Protein AF-A0A8S3ZJZ6-F1 (afdb_monomer_lite)

Secondary structure (DSSP, 8-state):
--PPPPP-----------------HHHHHHHHHHHHHHHHT--HHHHHHHHHHHHHHHHHHHHHHHHHHHHHHHHHHHIIIIIHHHHHHHHHHHHHHHHHHHHHHHHHHHHHHHHHHHHHHHHHHHHHHHHHHHHHHHHHTT-SS-----------------PPPPP-GGGT-----TTSS--

Radius of gyration: 60.72 Å; chains: 1; bounding box: 103×113×162 Å

Foldseek 3Di:
DDDDDDDDDDDDDDDPPPPPPDQDPVRVVVVVVVVVVVVVPDPPVVVVVVVVVVVVVVVVVVVVVVVVVVVVVVVVCCCVVPVVVVVVVVVVVVVVVVVVVVLVVVLVVVQVVLVVVVVVVVVVVVVVVVVVVVVVVVVVVVPPDDDDDDDDDDPDPPPDDDDGDHDDPCVRDDPPPPPPPPD

pLDDT: mean 77.82, std 20.24, range [35.88, 98.62]

Sequence (183 aa):
MADPMPVRAESSFSSLSEDVEMKSNEEVATEMAVGFSKFLNLNVAKEELKFNDSVEMMLTKLDEFFSLVDMIRSDTTLCLSTTLPDIQAKCAEMEIIFEKIDKLEEFVDVVKECVAATEEKVAKAESDLGTVGGLVKKLTSFVSKKKSPIQSGSRGKKNEFIPPKIFSTEEFFDHADPEQLVA

Organism: NCBI:txid100452

InterPro domains:
  IPR024857 Cappuccino [PTHR16230] (23-177)

Structure (mmCIF, N/CA/C/O backbone):
data_AF-A0A8S3ZJZ6-F1
#
_entry.id   AF-A0A8S3ZJZ6-F1
#
loop_
_atom_site.group_PDB
_atom_site.id
_atom_site.type_symbol
_atom_site.label_atom_id
_atom_site.label_alt_id
_atom_site.label_comp_id
_atom_site.label_asym_id
_atom_site.label_entity_id
_atom_site.label_seq_id
_atom_site.pdbx_PDB_ins_code
_atom_site.Cartn_x
_atom_site.Cartn_y
_atom_site.Cartn_z
_atom_site.occupancy
_atom_site.B_iso_or_equiv
_atom_site.auth_seq_id
_atom_site.auth_comp_id
_atom_site.auth_asym_id
_atom_site.auth_atom_id
_atom_site.pdbx_PDB_model_num
ATOM 1 N N . MET A 1 1 ? 46.469 93.876 -79.743 1.00 49.19 1 MET A N 1
ATOM 2 C CA . MET A 1 1 ? 47.353 93.644 -78.586 1.00 49.19 1 MET A CA 1
ATOM 3 C C . MET A 1 1 ? 46.447 93.168 -77.465 1.00 49.19 1 MET A C 1
ATOM 5 O O . MET A 1 1 ? 45.663 93.967 -76.975 1.00 49.19 1 MET A O 1
ATOM 9 N N . ALA A 1 2 ? 46.412 91.865 -77.207 1.00 46.84 2 ALA A N 1
ATOM 10 C CA . ALA A 1 2 ? 45.563 91.270 -76.181 1.00 46.84 2 ALA A CA 1
ATOM 11 C C . ALA A 1 2 ? 46.413 90.251 -75.417 1.00 46.84 2 ALA A C 1
ATOM 13 O O . ALA A 1 2 ? 46.995 89.360 -76.037 1.00 46.84 2 ALA A O 1
ATOM 14 N N . ASP A 1 3 ? 46.530 90.469 -74.110 1.00 45.53 3 ASP A N 1
ATOM 15 C CA . ASP A 1 3 ? 47.268 89.643 -73.154 1.00 45.53 3 ASP A CA 1
ATOM 16 C C . ASP A 1 3 ? 46.612 88.266 -72.942 1.00 45.53 3 ASP A C 1
ATOM 18 O O . ASP A 1 3 ? 45.393 88.133 -73.103 1.00 45.53 3 ASP A O 1
ATOM 22 N N . PRO A 1 4 ? 47.384 87.235 -72.550 1.00 54.12 4 PRO A N 1
ATOM 23 C CA . PRO A 1 4 ? 46.855 85.905 -72.291 1.00 54.12 4 PRO A CA 1
ATOM 24 C C . PRO A 1 4 ? 46.263 85.814 -70.877 1.00 54.12 4 PRO A C 1
ATOM 26 O O . PRO A 1 4 ? 46.872 86.255 -69.902 1.00 54.12 4 PRO A O 1
ATOM 29 N N . MET A 1 5 ? 45.085 85.196 -70.756 1.00 43.94 5 MET A N 1
ATOM 30 C CA . MET A 1 5 ? 44.474 84.863 -69.466 1.00 43.94 5 MET A CA 1
ATOM 31 C C . MET A 1 5 ? 44.800 83.429 -69.011 1.00 43.94 5 MET A C 1
ATOM 33 O O . MET A 1 5 ? 45.068 82.561 -69.845 1.00 43.94 5 MET A O 1
ATOM 37 N N . PRO A 1 6 ? 44.810 83.188 -67.686 1.00 51.94 6 PRO A N 1
ATOM 38 C CA . PRO A 1 6 ? 45.532 82.088 -67.067 1.00 51.94 6 PRO A CA 1
ATOM 39 C C . PRO A 1 6 ? 44.708 80.800 -66.970 1.00 51.94 6 PRO A C 1
ATOM 41 O O . PRO A 1 6 ? 43.482 80.804 -66.872 1.00 51.94 6 PRO A O 1
ATOM 44 N N . VAL A 1 7 ? 45.439 79.689 -66.942 1.00 52.12 7 VAL A N 1
ATOM 45 C CA . VAL A 1 7 ? 44.959 78.325 -66.712 1.00 52.12 7 VAL A CA 1
ATOM 46 C C . VAL A 1 7 ? 44.263 78.227 -65.351 1.00 52.12 7 VAL A C 1
ATOM 48 O O . VAL A 1 7 ? 44.880 78.476 -64.316 1.00 52.12 7 VAL A O 1
ATOM 51 N N . ARG A 1 8 ? 42.991 77.809 -65.340 1.00 45.91 8 ARG A N 1
ATOM 52 C CA . ARG A 1 8 ? 42.328 77.276 -64.143 1.00 45.91 8 ARG A CA 1
ATOM 53 C C . ARG A 1 8 ? 41.294 76.217 -64.528 1.00 45.91 8 ARG A C 1
ATOM 55 O O . ARG A 1 8 ? 40.191 76.541 -64.950 1.00 45.91 8 ARG A O 1
ATOM 62 N N . ALA A 1 9 ? 41.663 74.956 -64.339 1.00 43.59 9 ALA A N 1
ATOM 63 C CA . ALA A 1 9 ? 40.740 73.837 -64.187 1.00 43.59 9 ALA A CA 1
ATOM 64 C C . ALA A 1 9 ? 41.257 73.000 -63.012 1.00 43.59 9 ALA A C 1
ATOM 66 O O . ALA A 1 9 ? 42.034 72.069 -63.180 1.00 43.59 9 ALA A O 1
ATOM 67 N N . GLU A 1 10 ? 40.888 73.422 -61.807 1.00 43.66 10 GLU A N 1
ATOM 68 C CA . GLU A 1 10 ? 41.046 72.638 -60.586 1.00 43.66 10 GLU A CA 1
ATOM 69 C C . GLU A 1 10 ? 39.716 71.946 -60.290 1.00 43.66 10 GLU A C 1
ATOM 71 O O . GLU A 1 10 ? 38.653 72.559 -60.407 1.00 43.66 10 GLU A O 1
ATOM 76 N N . SER A 1 11 ? 39.835 70.701 -59.829 1.00 43.09 11 SER A N 1
ATOM 77 C CA . SER A 1 11 ? 38.812 69.901 -59.157 1.00 43.09 11 SER A CA 1
ATOM 78 C C . SER A 1 11 ? 37.732 69.264 -60.040 1.00 43.09 11 SER A C 1
ATOM 80 O O . SER A 1 11 ? 36.544 69.575 -59.967 1.00 43.09 11 SER A O 1
ATOM 82 N N . SER A 1 12 ? 38.155 68.273 -60.833 1.00 46.41 12 SER A N 1
ATOM 83 C CA . SER A 1 12 ? 37.284 67.133 -61.128 1.00 46.41 12 SER A CA 1
ATOM 84 C C . SER A 1 12 ? 37.210 66.234 -59.894 1.00 46.41 12 SER A C 1
ATOM 86 O O . SER A 1 12 ? 38.210 65.672 -59.457 1.00 46.41 12 SER A O 1
ATOM 88 N N . PHE A 1 13 ? 35.998 66.147 -59.354 1.00 50.44 13 PHE A N 1
ATOM 89 C CA . PHE A 1 13 ? 35.422 65.039 -58.597 1.00 50.44 13 PHE A CA 1
ATOM 90 C C . PHE A 1 13 ? 36.197 63.716 -58.753 1.00 50.44 13 PHE A C 1
ATOM 92 O O . PHE A 1 13 ? 36.143 63.076 -59.801 1.00 50.44 13 PHE A O 1
ATOM 99 N N . SER A 1 14 ? 36.914 63.302 -57.708 1.00 47.69 14 SER A N 1
ATOM 100 C CA . SER A 1 14 ? 37.491 61.962 -57.612 1.00 47.69 14 SER A CA 1
ATOM 101 C C . SER A 1 14 ? 37.610 61.549 -56.150 1.00 47.69 14 SER A C 1
ATOM 103 O O . SER A 1 14 ? 38.411 62.108 -55.402 1.00 47.69 14 SER A O 1
ATOM 105 N N . SER A 1 15 ? 36.758 60.605 -55.753 1.00 47.75 15 SER A N 1
ATOM 106 C CA . SER A 1 15 ? 37.077 59.421 -54.934 1.00 47.75 15 SER A CA 1
ATOM 107 C C . SER A 1 15 ? 35.859 58.983 -54.117 1.00 47.75 15 SER A C 1
ATOM 109 O O . SER A 1 15 ? 35.722 59.264 -52.934 1.00 47.75 15 SER A O 1
ATOM 111 N N . LEU A 1 16 ? 34.970 58.238 -54.768 1.00 49.78 16 LEU A N 1
ATOM 112 C CA . LEU A 1 16 ? 34.294 57.126 -54.107 1.00 49.78 16 LEU A CA 1
ATOM 113 C C . LEU A 1 16 ? 34.569 55.889 -54.964 1.00 49.78 16 LEU A C 1
ATOM 115 O O . LEU A 1 16 ? 33.761 55.476 -55.789 1.00 49.78 16 LEU A O 1
ATOM 119 N N . SER A 1 17 ? 35.784 55.368 -54.838 1.00 43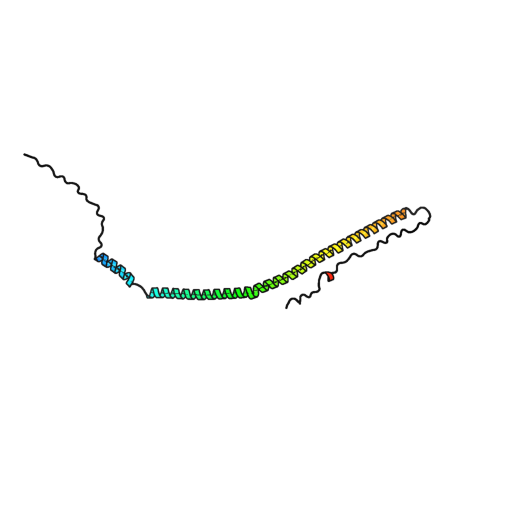.31 17 SER A N 1
ATOM 120 C CA . SER A 1 17 ? 36.089 53.989 -55.191 1.00 43.31 17 SER A CA 1
ATOM 121 C C . SER A 1 17 ? 35.804 53.162 -53.945 1.00 43.31 17 SER A C 1
ATOM 123 O O . SER A 1 17 ? 36.621 53.103 -53.031 1.00 43.31 17 SER A O 1
ATOM 125 N N . GLU A 1 18 ? 34.606 52.583 -53.877 1.00 51.31 18 GLU A N 1
ATOM 126 C CA . GLU A 1 18 ? 34.442 51.344 -53.126 1.00 51.31 18 GLU A CA 1
ATOM 127 C C . GLU A 1 18 ? 35.351 50.320 -53.810 1.00 51.31 18 GLU A C 1
ATOM 129 O O . GLU A 1 18 ? 35.140 49.972 -54.975 1.00 51.31 18 GLU A O 1
ATOM 134 N N . ASP A 1 19 ? 36.410 49.915 -53.114 1.00 44.03 19 ASP A N 1
ATOM 135 C CA . ASP A 1 19 ? 37.311 48.848 -53.530 1.00 44.03 19 ASP A CA 1
ATOM 136 C C . ASP A 1 19 ? 36.527 47.529 -53.577 1.00 44.03 19 ASP A C 1
ATOM 138 O O . ASP A 1 19 ? 36.504 46.746 -52.628 1.00 44.03 19 ASP A O 1
ATOM 142 N N . VAL A 1 20 ? 35.841 47.274 -54.692 1.00 57.84 20 VAL A N 1
ATOM 143 C CA . VAL A 1 20 ? 35.389 45.927 -55.034 1.00 57.84 20 VAL A CA 1
ATOM 144 C C . VAL A 1 20 ? 36.607 45.200 -55.580 1.00 57.84 20 VAL A C 1
ATOM 146 O O . VAL A 1 20 ? 36.887 45.218 -56.779 1.00 57.84 20 VAL A O 1
ATOM 149 N N . GLU A 1 21 ? 37.363 44.596 -54.670 1.00 64.31 21 GLU A N 1
ATOM 150 C CA . GLU A 1 21 ? 38.437 43.666 -54.989 1.00 64.31 21 GLU A CA 1
ATOM 151 C C . GLU A 1 21 ? 37.831 42.496 -55.786 1.00 64.31 21 GLU A C 1
ATOM 153 O O . GLU A 1 21 ? 37.208 41.583 -55.240 1.00 64.31 21 GLU A O 1
ATOM 158 N N . MET A 1 22 ? 37.917 42.562 -57.121 1.00 68.56 22 MET A N 1
ATOM 159 C CA . MET A 1 22 ? 37.534 41.443 -57.978 1.00 68.56 22 MET A CA 1
ATOM 160 C C . MET A 1 22 ? 38.524 40.312 -57.726 1.00 68.56 22 MET A C 1
ATOM 162 O O . MET A 1 22 ? 39.658 40.359 -58.207 1.00 68.56 22 MET A O 1
ATOM 166 N N . LYS A 1 23 ? 38.076 39.292 -56.987 1.00 73.62 23 LYS A N 1
ATOM 167 C CA . LYS A 1 23 ? 38.810 38.038 -56.814 1.00 73.62 23 LYS A CA 1
ATOM 168 C C . LYS A 1 23 ? 39.290 37.533 -58.167 1.00 73.62 23 LYS A C 1
ATOM 170 O O . LYS A 1 23 ? 38.520 37.463 -59.129 1.00 73.62 23 LYS A O 1
ATOM 175 N N . SER A 1 24 ? 40.566 37.175 -58.238 1.00 87.00 24 SER A N 1
ATOM 176 C CA . SER A 1 24 ? 41.125 36.618 -59.466 1.00 87.00 24 SER A CA 1
ATOM 177 C C . SER A 1 24 ? 40.432 35.293 -59.809 1.00 87.00 24 SER A C 1
ATOM 179 O O . SER A 1 24 ? 39.980 34.562 -58.925 1.00 87.00 24 SER A O 1
ATOM 181 N N . ASN A 1 25 ? 40.367 34.938 -61.094 1.00 85.31 25 ASN A N 1
ATOM 182 C CA . ASN A 1 25 ? 39.781 33.656 -61.508 1.00 85.31 25 ASN A CA 1
ATOM 183 C C . ASN A 1 25 ? 40.465 32.449 -60.836 1.00 85.31 25 ASN A C 1
ATOM 185 O O . ASN A 1 25 ? 39.821 31.428 -60.605 1.00 85.31 25 ASN A O 1
ATOM 189 N N . GLU A 1 26 ? 41.752 32.568 -60.505 1.00 89.31 26 GLU A N 1
ATOM 190 C CA . GLU A 1 26 ? 42.514 31.553 -59.774 1.00 89.31 26 GLU A CA 1
ATOM 191 C C . GLU A 1 26 ? 42.069 31.443 -58.309 1.00 89.31 26 GLU A C 1
ATOM 193 O O . GLU A 1 26 ? 41.897 30.344 -57.784 1.00 89.31 26 GLU A O 1
ATOM 198 N N . GLU A 1 27 ? 41.793 32.569 -57.658 1.00 90.12 27 GLU A N 1
ATOM 199 C CA . GLU A 1 27 ? 41.261 32.608 -56.296 1.00 90.12 27 GLU A CA 1
ATOM 200 C C . GLU A 1 27 ? 39.850 32.004 -56.215 1.00 90.12 27 GLU A C 1
ATOM 202 O O . GLU A 1 27 ? 39.568 31.187 -55.343 1.00 90.12 27 GLU A O 1
ATOM 207 N N . VAL A 1 28 ? 38.976 32.314 -57.176 1.00 91.00 28 VAL A N 1
ATOM 208 C CA . VAL A 1 28 ? 37.629 31.719 -57.233 1.00 91.00 28 VAL A CA 1
ATOM 209 C C . VAL A 1 28 ? 37.705 30.212 -57.499 1.00 91.00 28 VAL A C 1
ATOM 211 O O . VAL A 1 28 ? 36.982 29.432 -56.877 1.00 91.00 28 VAL A O 1
ATOM 214 N N . ALA A 1 29 ? 38.597 29.777 -58.394 1.00 91.06 29 ALA A N 1
ATOM 215 C CA . ALA A 1 29 ? 38.796 28.360 -58.685 1.00 91.06 29 ALA A CA 1
ATOM 216 C C . ALA A 1 29 ? 39.364 27.595 -57.479 1.00 91.06 29 ALA A C 1
ATOM 218 O O . ALA A 1 29 ? 38.928 26.478 -57.200 1.00 91.06 29 ALA A O 1
ATOM 219 N N . THR A 1 30 ? 40.304 28.191 -56.744 1.00 91.12 30 THR A N 1
ATOM 220 C CA . THR A 1 30 ? 40.895 27.587 -55.541 1.00 91.12 30 THR A CA 1
ATOM 221 C C . THR A 1 30 ? 39.899 27.548 -54.386 1.00 91.12 30 THR A C 1
ATOM 223 O O . THR A 1 30 ? 39.760 26.503 -53.755 1.00 91.12 30 THR A O 1
ATOM 226 N N . GLU A 1 31 ? 39.130 28.613 -54.152 1.00 92.00 31 GLU A N 1
ATOM 227 C CA . GLU A 1 31 ? 38.053 28.637 -53.156 1.00 92.00 31 GLU A CA 1
ATOM 228 C C . GLU A 1 31 ? 36.987 27.577 -53.463 1.00 92.00 31 GLU A C 1
ATOM 230 O O . GLU A 1 31 ? 36.583 26.823 -52.575 1.00 92.00 31 GLU A O 1
ATOM 235 N N . MET A 1 32 ? 36.588 27.450 -54.731 1.00 90.25 32 MET A N 1
ATOM 236 C CA . MET A 1 32 ? 35.643 26.429 -55.175 1.00 90.25 32 MET A CA 1
ATOM 237 C C . MET A 1 32 ? 36.219 25.013 -55.022 1.00 90.25 32 MET A C 1
ATOM 239 O O . MET A 1 32 ? 35.533 24.127 -54.512 1.00 90.25 32 MET A O 1
ATOM 243 N N . ALA A 1 33 ? 37.484 24.791 -55.389 1.00 91.88 33 ALA A N 1
ATOM 244 C CA . ALA A 1 33 ? 38.161 23.505 -55.219 1.00 91.88 33 ALA A CA 1
ATOM 245 C C . ALA A 1 33 ? 38.311 23.117 -53.738 1.00 91.88 33 ALA A C 1
ATOM 247 O O . ALA A 1 33 ? 38.093 21.960 -53.378 1.00 91.88 33 ALA A O 1
ATOM 248 N N . VAL A 1 34 ? 38.618 24.078 -52.862 1.00 89.50 34 VAL A N 1
ATOM 249 C CA . VAL A 1 34 ? 38.664 23.890 -51.403 1.00 89.50 34 VAL A CA 1
ATOM 250 C C . VAL A 1 34 ? 37.263 23.654 -50.830 1.00 89.50 34 VAL A C 1
ATOM 252 O O . VAL A 1 34 ? 37.093 22.859 -49.907 1.00 89.50 34 VAL A O 1
ATOM 255 N N . GLY A 1 35 ? 36.239 24.308 -51.377 1.00 86.88 35 GLY A N 1
ATOM 256 C CA . GLY A 1 35 ? 34.842 24.041 -51.049 1.00 86.88 35 GLY A CA 1
ATOM 257 C C . GLY A 1 35 ? 34.446 22.604 -51.388 1.00 86.88 35 GLY A C 1
ATOM 258 O O . GLY A 1 35 ? 33.919 21.894 -50.532 1.00 86.88 35 GLY A O 1
ATOM 259 N N . PHE A 1 36 ? 34.764 22.143 -52.601 1.00 84.12 36 PHE A N 1
ATOM 260 C CA . PHE A 1 36 ? 34.470 20.781 -53.048 1.00 84.12 36 PHE A CA 1
ATOM 261 C C . PHE A 1 36 ? 35.294 19.714 -52.323 1.00 84.12 36 PHE A C 1
ATOM 263 O O . PHE A 1 36 ? 34.757 18.651 -52.010 1.00 84.12 36 PHE A O 1
ATOM 270 N N . SER A 1 37 ? 36.557 19.986 -51.983 1.00 86.06 37 SER A N 1
ATOM 271 C CA . SER A 1 37 ? 37.399 19.016 -51.274 1.00 86.06 37 SER A CA 1
ATOM 272 C C . SER A 1 37 ? 36.834 18.643 -49.900 1.00 86.06 37 SER A C 1
ATOM 274 O O . SER A 1 37 ? 36.964 17.493 -49.487 1.00 86.06 37 SER A O 1
ATOM 276 N N . LYS A 1 38 ? 36.105 19.549 -49.230 1.00 82.06 38 LYS A N 1
ATOM 277 C CA . LYS A 1 38 ? 35.392 19.253 -47.972 1.00 82.06 38 LYS A CA 1
ATOM 278 C C . LYS A 1 38 ? 34.321 18.172 -48.138 1.00 82.06 38 LYS A C 1
ATOM 280 O O . LYS A 1 38 ? 34.174 17.338 -47.250 1.00 82.06 38 LYS A O 1
ATOM 285 N N . PHE A 1 39 ? 33.609 18.160 -49.265 1.00 76.50 39 PHE A N 1
ATOM 286 C CA . PHE A 1 39 ? 32.604 17.134 -49.571 1.00 76.50 39 PHE A CA 1
ATOM 287 C C . PHE A 1 39 ? 33.230 15.813 -50.028 1.00 76.50 39 PHE A C 1
ATOM 289 O O . PHE A 1 39 ? 32.635 14.757 -49.848 1.00 76.50 39 PHE A O 1
ATOM 296 N N . LEU A 1 40 ? 34.441 15.852 -50.588 1.00 73.69 40 LEU A N 1
ATOM 297 C CA . LEU A 1 40 ? 35.199 14.644 -50.929 1.00 73.69 40 LEU A CA 1
ATOM 298 C C . LEU A 1 40 ? 35.887 14.025 -49.703 1.00 73.69 40 LEU A C 1
ATOM 300 O O . LEU A 1 40 ? 36.167 12.831 -49.696 1.00 73.69 40 LEU A O 1
ATOM 304 N N . ASN A 1 41 ? 36.106 14.811 -48.644 1.00 70.12 41 ASN A N 1
ATOM 305 C CA . ASN A 1 41 ? 36.714 14.373 -47.388 1.00 70.12 41 ASN A CA 1
ATOM 306 C C . ASN A 1 41 ? 35.680 13.865 -46.361 1.00 70.12 41 ASN A C 1
ATOM 308 O O . ASN A 1 41 ? 35.866 14.005 -45.148 1.00 70.12 41 ASN A O 1
ATOM 312 N N . LEU A 1 42 ? 34.572 13.288 -46.839 1.00 74.81 42 LEU A N 1
ATOM 313 C CA . LEU A 1 42 ? 33.599 12.598 -45.998 1.00 74.81 42 LEU A CA 1
ATOM 314 C C . LEU A 1 42 ? 34.203 11.281 -45.506 1.00 74.81 42 LEU A C 1
ATOM 316 O O . LEU A 1 42 ? 34.412 10.342 -46.272 1.00 74.81 42 LEU A O 1
ATOM 320 N N . ASN A 1 43 ? 34.467 11.201 -44.203 1.00 83.94 43 ASN A N 1
ATOM 321 C CA . ASN A 1 43 ? 34.885 9.953 -43.579 1.00 83.94 43 ASN A CA 1
ATOM 322 C C . ASN A 1 43 ? 33.647 9.093 -43.300 1.00 83.94 43 ASN A C 1
ATOM 324 O O . ASN A 1 43 ? 33.095 9.117 -42.200 1.00 83.94 43 ASN A O 1
ATOM 328 N N . VAL A 1 44 ? 33.212 8.362 -44.327 1.00 86.62 44 VAL A N 1
ATOM 329 C CA . VAL A 1 44 ? 32.037 7.480 -44.279 1.00 86.62 44 VAL A CA 1
ATOM 330 C C . VAL A 1 44 ? 32.136 6.486 -43.120 1.00 86.62 44 VAL A C 1
ATOM 332 O O . VAL A 1 44 ? 31.174 6.340 -42.378 1.00 86.62 44 VAL A O 1
ATOM 335 N N . ALA A 1 45 ? 33.315 5.905 -42.880 1.00 88.38 45 ALA A N 1
ATOM 336 C CA . ALA A 1 45 ? 33.529 4.955 -41.786 1.00 88.38 45 ALA A CA 1
ATOM 337 C C . ALA A 1 45 ? 33.296 5.579 -40.395 1.00 88.38 45 ALA A C 1
ATOM 339 O O . ALA A 1 45 ? 32.782 4.927 -39.490 1.00 88.38 45 ALA A O 1
ATOM 340 N N . LYS A 1 46 ? 33.644 6.860 -40.209 1.00 90.44 46 LYS A N 1
ATOM 341 C CA . LYS A 1 46 ? 33.394 7.575 -38.949 1.00 90.44 46 LYS A CA 1
ATOM 342 C C . LYS A 1 46 ? 31.904 7.822 -38.715 1.00 90.44 46 LYS A C 1
ATOM 344 O O . LYS A 1 46 ? 31.446 7.705 -37.582 1.00 90.44 46 LYS A O 1
ATOM 349 N N . GLU A 1 47 ? 31.166 8.215 -39.750 1.00 89.75 47 GLU A N 1
ATOM 350 C CA . GLU A 1 47 ? 29.722 8.452 -39.630 1.00 89.75 47 GLU A CA 1
ATOM 351 C C . GLU A 1 47 ? 28.942 7.138 -39.489 1.00 89.75 47 GLU A C 1
ATOM 353 O O . GLU A 1 47 ? 28.008 7.075 -38.694 1.00 89.75 47 GLU A O 1
ATOM 358 N N . GLU A 1 48 ? 29.378 6.072 -40.164 1.00 93.50 48 GLU A N 1
ATOM 359 C CA . GLU A 1 48 ? 28.854 4.714 -39.988 1.00 93.50 48 GLU A CA 1
ATOM 360 C C . GLU A 1 48 ? 29.015 4.231 -38.542 1.00 93.50 48 GLU A C 1
ATOM 362 O O . GLU A 1 48 ? 28.048 3.771 -37.939 1.00 93.50 48 GLU A O 1
ATOM 367 N N . LEU A 1 49 ? 30.200 4.414 -37.949 1.00 96.19 49 LEU A N 1
ATOM 368 C CA . LEU A 1 49 ? 30.452 4.040 -36.556 1.00 96.19 49 LEU A CA 1
ATOM 369 C C . LEU A 1 49 ? 29.548 4.811 -35.589 1.00 96.19 49 LEU A C 1
ATOM 371 O O . LEU A 1 49 ? 28.908 4.204 -34.739 1.00 96.19 49 LEU A O 1
ATOM 375 N N . LYS A 1 50 ? 29.427 6.137 -35.743 1.00 95.94 50 LYS A N 1
ATOM 376 C CA . LYS A 1 50 ? 28.522 6.944 -34.902 1.00 95.94 50 LYS A CA 1
ATOM 377 C C . LYS A 1 50 ? 27.066 6.508 -35.026 1.00 95.94 50 LYS A C 1
ATOM 379 O O . LYS A 1 50 ? 26.331 6.530 -34.041 1.00 95.94 50 LYS A O 1
ATOM 384 N N . PHE A 1 51 ? 26.636 6.180 -36.243 1.00 96.75 51 PHE A N 1
ATOM 385 C CA . PHE A 1 51 ? 25.289 5.686 -36.480 1.00 96.75 51 PHE A CA 1
ATOM 386 C C . PHE A 1 51 ? 25.078 4.347 -35.769 1.00 96.75 51 PHE A C 1
ATOM 388 O O . PHE A 1 51 ? 24.099 4.204 -35.041 1.00 96.75 51 PHE A O 1
ATOM 395 N N . ASN A 1 52 ? 26.024 3.415 -35.904 1.00 97.56 52 ASN A N 1
ATOM 396 C CA . ASN A 1 52 ? 25.975 2.127 -35.220 1.00 97.56 52 ASN A CA 1
ATOM 397 C C . ASN A 1 52 ? 25.948 2.288 -33.692 1.00 97.56 52 ASN A C 1
ATOM 399 O O . ASN A 1 52 ? 25.073 1.729 -33.040 1.00 97.56 52 ASN A O 1
ATOM 403 N N . ASP A 1 53 ? 26.814 3.133 -33.127 1.00 98.19 53 ASP A N 1
ATOM 404 C CA . ASP A 1 53 ? 26.826 3.435 -31.689 1.00 98.19 53 ASP A CA 1
ATOM 405 C C . ASP A 1 53 ? 25.479 4.010 -31.216 1.00 98.19 53 ASP A C 1
ATOM 407 O O . ASP A 1 53 ? 24.978 3.663 -30.145 1.00 98.19 53 ASP A O 1
ATOM 411 N N . SER A 1 54 ? 24.852 4.874 -32.024 1.00 98.06 54 SER A N 1
ATOM 412 C CA . SER A 1 54 ? 23.526 5.419 -31.717 1.00 98.06 54 SER A CA 1
ATOM 413 C C . SER A 1 54 ? 22.436 4.346 -31.742 1.00 98.06 54 SER A C 1
ATOM 415 O O . SER A 1 54 ? 21.501 4.427 -30.942 1.00 98.06 54 SER A O 1
ATOM 417 N N . VAL A 1 55 ? 22.522 3.376 -32.656 1.00 98.44 55 VAL A N 1
ATOM 418 C CA . VAL A 1 55 ? 21.581 2.251 -32.728 1.00 98.44 55 VAL A CA 1
ATOM 419 C C . VAL A 1 55 ? 21.753 1.350 -31.508 1.00 98.44 55 VAL A C 1
ATOM 421 O O . VAL A 1 55 ? 20.768 1.076 -30.830 1.00 98.44 55 VAL A O 1
ATOM 424 N N . GLU A 1 56 ? 22.983 0.976 -31.159 1.00 98.31 56 GLU A N 1
ATOM 425 C CA . GLU A 1 56 ? 23.279 0.133 -29.991 1.00 98.31 56 GLU A CA 1
ATOM 426 C C . GLU A 1 56 ? 22.831 0.782 -28.676 1.00 98.31 56 GLU A C 1
ATOM 428 O O . GLU A 1 56 ? 22.195 0.148 -27.829 1.00 98.31 56 GLU A O 1
ATOM 433 N N . MET A 1 57 ? 23.068 2.089 -28.524 1.00 98.19 57 MET A N 1
ATOM 434 C CA . MET A 1 57 ? 22.542 2.847 -27.388 1.00 98.19 57 MET A CA 1
ATOM 435 C C . MET A 1 57 ? 21.006 2.799 -27.344 1.00 98.19 57 MET A C 1
ATOM 437 O O . MET A 1 57 ? 20.424 2.685 -26.265 1.00 98.19 57 MET A O 1
ATOM 441 N N . MET A 1 58 ? 20.329 2.915 -28.491 1.00 98.56 58 MET A N 1
ATOM 442 C CA . MET A 1 58 ? 18.865 2.875 -28.546 1.00 98.56 58 MET A CA 1
ATOM 443 C C . MET A 1 58 ? 18.320 1.484 -28.213 1.00 98.56 58 MET A C 1
ATOM 445 O O . MET A 1 58 ? 17.350 1.389 -27.466 1.00 98.56 58 MET A O 1
ATOM 449 N N . LEU A 1 59 ? 18.958 0.422 -28.711 1.00 98.44 59 LEU A N 1
ATOM 450 C CA . LEU A 1 59 ? 18.614 -0.962 -28.383 1.00 98.44 59 LEU A CA 1
ATOM 451 C C . LEU A 1 59 ? 18.789 -1.241 -26.887 1.00 98.44 59 LEU A C 1
ATOM 453 O O . LEU A 1 59 ? 17.892 -1.806 -26.269 1.00 98.44 59 LEU A O 1
ATOM 457 N N . THR A 1 60 ? 19.879 -0.755 -26.291 1.00 98.44 60 THR A N 1
ATOM 458 C CA . THR A 1 60 ? 20.120 -0.868 -24.843 1.00 98.44 60 THR A CA 1
ATOM 459 C C . THR A 1 60 ? 19.018 -0.176 -24.042 1.00 98.44 60 THR A C 1
ATOM 461 O O . THR A 1 60 ? 18.434 -0.766 -23.139 1.00 98.44 60 THR A O 1
ATOM 464 N N . LYS A 1 61 ? 18.655 1.057 -24.416 1.00 98.44 61 LYS A N 1
ATOM 465 C CA . LYS A 1 61 ? 17.555 1.778 -23.760 1.00 98.44 61 LYS A CA 1
ATOM 466 C C . LYS A 1 61 ? 16.220 1.054 -23.902 1.00 98.44 61 LYS A C 1
ATOM 468 O O . LYS A 1 61 ? 15.431 1.067 -22.967 1.00 98.44 61 LYS A O 1
ATOM 473 N N . LEU A 1 62 ? 15.937 0.453 -25.059 1.00 98.62 62 LEU A N 1
ATOM 474 C CA . LEU A 1 62 ? 14.710 -0.321 -25.252 1.00 98.62 62 LEU A CA 1
ATOM 475 C C . LEU A 1 62 ? 14.649 -1.527 -24.307 1.00 98.62 62 LEU A C 1
ATOM 477 O O . LEU A 1 62 ? 13.596 -1.758 -23.720 1.00 98.62 62 LEU A O 1
ATOM 481 N N . ASP A 1 63 ? 15.756 -2.242 -24.114 1.00 98.25 63 ASP A N 1
ATOM 482 C CA . ASP A 1 63 ? 15.837 -3.366 -23.171 1.00 98.25 63 ASP A CA 1
ATOM 483 C C . ASP A 1 63 ? 15.618 -2.921 -21.711 1.00 98.25 63 ASP A C 1
ATOM 485 O O . ASP A 1 63 ? 14.847 -3.525 -20.957 1.00 98.25 63 ASP A O 1
ATOM 489 N N . GLU A 1 64 ? 16.201 -1.780 -21.332 1.00 98.38 64 GLU A N 1
ATOM 490 C CA . GLU A 1 64 ? 15.940 -1.143 -20.036 1.00 98.38 64 GLU A CA 1
ATOM 491 C C . GLU A 1 64 ? 14.457 -0.766 -19.882 1.00 98.38 64 GLU A C 1
ATOM 493 O O . GLU A 1 64 ? 13.852 -1.035 -18.843 1.00 98.38 64 GLU A O 1
ATOM 498 N N . PHE A 1 65 ? 13.834 -0.194 -20.919 1.00 98.50 65 PHE A N 1
ATOM 499 C CA . PHE A 1 65 ? 12.405 0.127 -20.901 1.00 98.50 65 PHE A CA 1
ATOM 500 C C . PHE A 1 65 ? 11.535 -1.121 -20.731 1.00 98.50 65 PHE A C 1
ATOM 502 O O . PHE A 1 65 ? 10.578 -1.072 -19.959 1.00 98.50 65 PHE A O 1
ATOM 509 N N . PHE A 1 66 ? 11.860 -2.234 -21.392 1.00 97.88 66 PHE A N 1
ATOM 510 C CA . PHE A 1 66 ? 11.147 -3.499 -21.190 1.00 97.88 66 PHE A CA 1
ATOM 511 C C . PHE A 1 66 ? 11.256 -3.981 -19.746 1.00 97.88 66 PHE A C 1
ATOM 513 O O . PHE A 1 66 ? 10.238 -4.295 -19.129 1.00 97.88 66 PHE A O 1
ATOM 520 N N . SER A 1 67 ? 12.460 -3.936 -19.180 1.00 98.12 67 SER A N 1
ATOM 521 C CA . SER A 1 67 ? 12.693 -4.306 -17.782 1.00 98.12 67 SER A CA 1
ATOM 522 C C . SER A 1 67 ? 11.860 -3.456 -16.813 1.00 98.12 67 SER A C 1
ATOM 524 O O . SER A 1 67 ? 11.266 -3.979 -15.868 1.00 98.12 67 SER A O 1
ATOM 526 N N . LEU A 1 68 ? 11.758 -2.145 -17.060 1.00 98.50 68 LEU A N 1
ATOM 527 C CA . LEU A 1 68 ? 10.926 -1.245 -16.256 1.00 98.50 68 LEU A CA 1
ATOM 528 C C . LEU A 1 68 ? 9.429 -1.545 -16.406 1.00 98.50 68 LEU A C 1
ATOM 530 O O . LEU A 1 68 ? 8.700 -1.530 -15.415 1.00 98.50 68 LEU A O 1
ATOM 534 N N . VAL A 1 69 ? 8.959 -1.832 -17.622 1.00 98.56 69 VAL A N 1
ATOM 535 C CA . VAL A 1 69 ? 7.554 -2.194 -17.870 1.00 98.56 69 VAL A CA 1
ATOM 536 C C . VAL A 1 69 ? 7.191 -3.491 -17.152 1.00 98.56 69 VAL A C 1
ATOM 538 O O . VAL A 1 69 ? 6.133 -3.562 -16.522 1.00 98.56 69 VAL A O 1
ATOM 541 N N . ASP A 1 70 ? 8.067 -4.491 -17.190 1.00 98.25 70 ASP A N 1
ATOM 542 C CA . ASP A 1 70 ? 7.844 -5.757 -16.494 1.00 98.25 70 ASP A CA 1
ATOM 543 C C . ASP A 1 70 ? 7.808 -5.576 -14.976 1.00 98.25 70 ASP A C 1
ATOM 545 O O . ASP A 1 70 ? 6.937 -6.144 -14.312 1.00 98.25 70 ASP A O 1
ATOM 549 N N . MET A 1 71 ? 8.682 -4.727 -14.432 1.00 98.31 71 MET A N 1
ATOM 550 C CA . MET A 1 71 ? 8.666 -4.362 -13.016 1.00 98.31 71 MET A CA 1
ATOM 551 C C . MET A 1 71 ? 7.343 -3.694 -12.628 1.00 98.31 71 MET A C 1
ATOM 553 O O . MET A 1 71 ? 6.675 -4.154 -11.706 1.00 98.31 71 MET A O 1
ATOM 557 N N . ILE A 1 72 ? 6.897 -2.687 -13.389 1.00 98.38 72 ILE A N 1
ATOM 558 C CA . ILE A 1 72 ? 5.612 -2.011 -13.152 1.00 98.38 72 ILE A CA 1
ATOM 559 C C . ILE A 1 72 ? 4.454 -3.011 -13.205 1.00 98.38 72 ILE A C 1
ATOM 561 O O . ILE A 1 72 ? 3.549 -2.964 -12.368 1.00 98.38 72 ILE A O 1
ATOM 565 N N . ARG A 1 73 ? 4.462 -3.929 -14.177 1.00 98.38 73 ARG A N 1
ATOM 566 C CA . ARG A 1 73 ? 3.413 -4.944 -14.319 1.00 98.38 73 ARG A CA 1
ATOM 567 C C . ARG A 1 73 ? 3.405 -5.907 -13.134 1.00 98.38 73 ARG A C 1
ATOM 569 O O . ARG A 1 73 ? 2.328 -6.231 -12.630 1.00 98.38 73 ARG A O 1
ATOM 576 N N . SER A 1 74 ? 4.580 -6.351 -12.694 1.00 98.31 74 SER A N 1
ATOM 577 C CA . SER A 1 74 ? 4.746 -7.204 -11.516 1.00 98.31 74 SER A CA 1
ATOM 578 C C . SER A 1 74 ? 4.237 -6.507 -10.254 1.00 98.31 74 SER A C 1
ATOM 580 O O . SER A 1 74 ? 3.380 -7.053 -9.562 1.00 98.31 74 SER A O 1
ATOM 582 N N . ASP A 1 75 ? 4.670 -5.272 -10.008 1.00 98.44 75 ASP A N 1
ATOM 583 C CA . ASP A 1 75 ? 4.278 -4.489 -8.832 1.00 98.44 75 ASP A CA 1
ATOM 584 C C . ASP A 1 75 ? 2.779 -4.190 -8.821 1.00 98.44 75 ASP A C 1
ATOM 586 O O . ASP A 1 75 ? 2.113 -4.339 -7.797 1.00 98.44 75 ASP A O 1
ATOM 590 N N . THR A 1 76 ? 2.214 -3.839 -9.978 1.00 98.44 76 THR A N 1
ATOM 591 C CA . THR A 1 76 ? 0.766 -3.638 -10.125 1.00 98.44 76 THR A CA 1
ATOM 592 C C . THR A 1 76 ? 0.008 -4.925 -9.814 1.00 98.44 76 THR A C 1
ATOM 594 O O . THR A 1 76 ? -1.000 -4.895 -9.111 1.00 98.44 76 THR A O 1
ATOM 597 N N . THR A 1 77 ? 0.505 -6.068 -10.298 1.00 98.25 77 THR A N 1
ATOM 598 C CA . THR A 1 77 ? -0.111 -7.374 -10.036 1.00 98.25 77 THR A CA 1
ATOM 599 C C . THR A 1 77 ? -0.062 -7.709 -8.548 1.00 98.25 77 THR A C 1
ATOM 601 O O . THR A 1 77 ? -1.090 -8.091 -7.994 1.00 98.25 77 THR A O 1
ATOM 604 N N . LEU A 1 78 ? 1.087 -7.521 -7.892 1.00 98.19 78 LEU A N 1
ATOM 605 C CA . LEU A 1 78 ? 1.251 -7.737 -6.454 1.00 98.19 78 LEU A CA 1
ATOM 606 C C . LEU A 1 78 ? 0.313 -6.834 -5.641 1.00 98.19 78 LEU A C 1
ATOM 608 O O . LEU A 1 78 ? -0.402 -7.308 -4.758 1.00 98.19 78 LEU A O 1
ATOM 612 N N . CYS A 1 79 ? 0.272 -5.545 -5.979 1.00 98.31 79 CYS A N 1
ATOM 613 C CA . CYS A 1 79 ? -0.557 -4.564 -5.293 1.00 98.31 79 CYS A CA 1
ATOM 614 C C . CYS A 1 79 ? -2.048 -4.911 -5.400 1.00 98.31 79 CYS A C 1
ATOM 616 O O . CYS A 1 79 ? -2.739 -4.985 -4.387 1.00 98.31 79 CYS A O 1
ATOM 618 N N . LEU A 1 80 ? -2.543 -5.172 -6.614 1.00 98.25 80 LEU A N 1
ATOM 619 C CA . LEU A 1 80 ? -3.970 -5.402 -6.853 1.00 98.25 80 LEU A CA 1
ATOM 620 C C . LEU A 1 80 ? -4.442 -6.800 -6.452 1.00 98.25 80 LEU A C 1
ATOM 622 O O . LEU A 1 80 ? -5.597 -6.955 -6.066 1.00 98.25 80 LEU A O 1
ATOM 626 N N . SER A 1 81 ? -3.579 -7.812 -6.561 1.00 97.69 81 SER A N 1
ATOM 627 C CA . SER A 1 81 ? -3.972 -9.209 -6.327 1.00 97.69 81 SER A CA 1
ATOM 628 C C . SER A 1 81 ? -3.705 -9.674 -4.901 1.00 97.69 81 SER A C 1
ATOM 630 O O . SER A 1 81 ? -4.285 -10.668 -4.478 1.00 97.69 81 SER A O 1
ATOM 632 N N . THR A 1 82 ? -2.815 -8.996 -4.173 1.00 97.81 82 THR A N 1
ATOM 633 C CA . THR A 1 82 ? -2.399 -9.411 -2.828 1.00 97.81 82 THR A CA 1
ATOM 634 C C . THR A 1 82 ? -2.521 -8.260 -1.846 1.00 97.81 82 THR A C 1
ATOM 636 O O . THR A 1 82 ? -3.375 -8.296 -0.969 1.00 97.81 82 THR A O 1
ATOM 639 N N . THR A 1 83 ? -1.737 -7.193 -2.018 1.00 98.00 83 THR A N 1
ATOM 640 C CA . THR A 1 83 ? -1.617 -6.153 -0.986 1.00 98.00 83 THR A CA 1
ATOM 641 C C . THR A 1 83 ? -2.941 -5.451 -0.686 1.00 98.00 83 THR A C 1
ATOM 643 O O . THR A 1 83 ? -3.292 -5.281 0.478 1.00 98.00 83 THR A O 1
ATOM 646 N N . LEU A 1 84 ? -3.685 -5.034 -1.711 1.00 98.38 84 LEU A N 1
ATOM 647 C CA . LEU A 1 84 ? -4.945 -4.320 -1.524 1.00 98.38 84 LEU A CA 1
ATOM 648 C C . LEU A 1 84 ? -6.051 -5.225 -0.941 1.00 98.38 84 LEU A C 1
ATOM 650 O O . LEU A 1 84 ? -6.678 -4.797 0.029 1.00 98.38 84 LEU A O 1
ATOM 654 N N . PRO A 1 85 ? -6.268 -6.461 -1.442 1.00 98.19 85 PRO A N 1
ATOM 655 C CA . PRO A 1 85 ? -7.160 -7.421 -0.790 1.00 98.19 85 PRO A CA 1
ATOM 656 C C . PRO A 1 85 ? -6.804 -7.702 0.674 1.00 98.19 85 PRO A C 1
ATOM 658 O O . PRO A 1 85 ? -7.694 -7.704 1.521 1.00 98.19 85 PRO A O 1
ATOM 661 N N . ASP A 1 86 ? -5.519 -7.871 0.997 1.00 98.19 86 ASP A N 1
ATOM 662 C CA . ASP A 1 86 ? -5.071 -8.123 2.371 1.00 98.19 86 ASP A CA 1
ATOM 663 C C . ASP A 1 86 ? -5.381 -6.934 3.290 1.00 98.19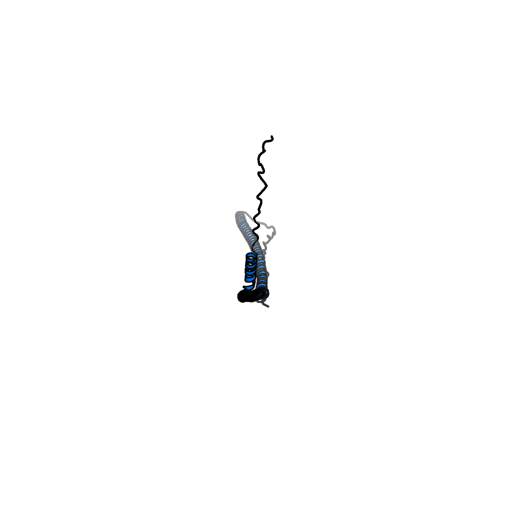 86 ASP A C 1
ATOM 665 O O . ASP A 1 86 ? -5.869 -7.111 4.408 1.00 98.19 86 ASP A O 1
ATOM 669 N N . ILE A 1 87 ? -5.147 -5.704 2.814 1.00 98.38 87 ILE A N 1
ATOM 670 C CA . ILE A 1 87 ? -5.518 -4.486 3.546 1.00 98.38 87 ILE A CA 1
ATOM 671 C C . ILE A 1 87 ? -7.032 -4.439 3.759 1.00 98.38 87 ILE A C 1
ATOM 673 O O . ILE A 1 87 ? -7.474 -4.175 4.874 1.00 98.38 87 ILE A O 1
ATOM 677 N N . GLN A 1 88 ? -7.828 -4.720 2.724 1.00 98.00 88 GLN A N 1
ATOM 678 C CA . GLN A 1 88 ? -9.286 -4.730 2.833 1.00 98.00 88 GLN A CA 1
ATOM 679 C C . GLN A 1 88 ? -9.765 -5.757 3.868 1.00 98.00 88 GLN A C 1
ATOM 681 O O . GLN A 1 88 ? -10.610 -5.429 4.701 1.00 98.00 88 GLN A O 1
ATOM 686 N N . ALA A 1 89 ? -9.211 -6.972 3.850 1.00 97.12 89 ALA A N 1
ATOM 687 C CA . ALA A 1 89 ? -9.531 -8.009 4.825 1.00 97.12 89 ALA A CA 1
ATOM 688 C C . ALA A 1 89 ? -9.203 -7.548 6.253 1.00 97.12 89 ALA A C 1
ATOM 690 O O . ALA A 1 89 ? -10.026 -7.685 7.157 1.00 97.12 89 ALA A O 1
ATOM 691 N N . LYS A 1 90 ? -8.046 -6.905 6.450 1.00 97.38 90 LYS A N 1
ATOM 692 C CA . LYS A 1 90 ? -7.669 -6.341 7.752 1.00 97.38 90 LYS A CA 1
ATOM 693 C C . LYS A 1 90 ? -8.553 -5.180 8.192 1.00 97.38 90 LYS A C 1
ATOM 695 O O . LYS A 1 90 ? -8.839 -5.069 9.381 1.00 97.38 90 LYS A O 1
ATOM 700 N N . CYS A 1 91 ? -9.025 -4.344 7.270 1.00 97.19 91 CYS A N 1
ATOM 701 C CA . CYS A 1 91 ? -10.017 -3.319 7.585 1.00 97.19 91 CYS A CA 1
ATOM 702 C C . CYS A 1 91 ? -11.333 -3.943 8.073 1.00 97.19 91 CYS A C 1
ATOM 704 O O . CYS A 1 91 ? -11.857 -3.495 9.087 1.00 97.19 91 CYS A O 1
ATOM 706 N N . ALA A 1 92 ? -11.814 -5.007 7.423 1.00 95.00 92 ALA A N 1
ATOM 707 C CA . ALA A 1 92 ? -13.021 -5.715 7.852 1.00 95.00 92 ALA A CA 1
ATOM 708 C C . ALA A 1 92 ? -12.851 -6.388 9.228 1.00 95.00 92 ALA A C 1
ATOM 710 O O . ALA A 1 92 ? -13.733 -6.302 10.079 1.00 95.00 92 ALA A O 1
ATOM 711 N N . GLU A 1 93 ? -11.693 -7.001 9.501 1.00 95.25 93 GLU A N 1
ATOM 712 C CA . GLU A 1 93 ? -11.375 -7.516 10.843 1.00 95.25 93 GLU A CA 1
ATOM 713 C C . GLU A 1 93 ? -11.400 -6.401 11.904 1.00 95.25 93 GLU A C 1
ATOM 715 O O . GLU A 1 93 ? -11.839 -6.618 13.035 1.00 95.25 93 GLU A O 1
ATOM 720 N N . MET A 1 94 ? -10.943 -5.198 11.546 1.00 95.69 94 MET A N 1
ATOM 721 C CA . MET A 1 94 ? -10.922 -4.047 12.446 1.00 95.69 94 MET A CA 1
ATOM 722 C C . MET A 1 94 ? -12.329 -3.517 12.758 1.00 95.69 94 MET A C 1
ATOM 724 O O . MET A 1 94 ? -12.574 -3.126 13.896 1.00 95.69 94 MET A O 1
ATOM 728 N N . GLU A 1 95 ? -13.265 -3.562 11.805 1.00 94.69 95 GLU A N 1
ATOM 729 C CA . GLU A 1 95 ? -14.676 -3.206 12.043 1.00 94.69 95 GLU A CA 1
ATOM 730 C C . GLU A 1 95 ? -15.300 -4.082 13.137 1.00 94.69 95 GLU A C 1
ATOM 732 O O . GLU A 1 95 ? -15.924 -3.565 14.061 1.00 94.69 95 GLU A O 1
ATOM 737 N N . ILE A 1 96 ? -15.025 -5.390 13.124 1.00 92.12 96 ILE A N 1
ATOM 738 C CA . ILE A 1 96 ? -15.492 -6.323 14.165 1.00 92.12 96 ILE A CA 1
ATOM 739 C C . ILE A 1 96 ? -14.922 -5.948 15.540 1.00 92.12 96 ILE A C 1
ATOM 741 O O . ILE A 1 96 ? -15.584 -6.102 16.569 1.00 92.12 96 ILE A O 1
ATOM 745 N N . ILE A 1 97 ? -13.674 -5.478 15.588 1.00 93.00 97 ILE A N 1
ATOM 746 C CA . ILE A 1 97 ? -13.059 -5.017 16.837 1.00 93.00 97 ILE A CA 1
ATOM 747 C C . ILE A 1 97 ? -13.754 -3.745 17.329 1.00 93.00 97 ILE A C 1
ATOM 749 O O . ILE A 1 97 ? -14.044 -3.662 18.520 1.00 93.00 97 ILE A O 1
ATOM 753 N N . PHE A 1 98 ? -14.056 -2.788 16.448 1.00 94.69 98 PHE A N 1
ATOM 754 C CA . PHE A 1 98 ? -14.791 -1.579 16.828 1.00 94.69 98 PHE A CA 1
ATOM 755 C C . PHE A 1 98 ? -16.182 -1.902 17.372 1.00 94.69 98 PHE A C 1
ATOM 757 O O . PHE A 1 98 ? -16.518 -1.424 18.448 1.00 94.69 98 PHE A O 1
ATOM 764 N N . GLU A 1 99 ? -16.924 -2.818 16.748 1.00 92.69 99 GLU A N 1
ATOM 765 C CA . GLU A 1 99 ? -18.217 -3.264 17.287 1.00 92.69 99 GLU A CA 1
ATOM 766 C C . GLU A 1 99 ? -18.093 -3.879 18.691 1.00 92.69 99 GLU A C 1
ATOM 768 O O . GLU A 1 99 ? -18.959 -3.691 19.547 1.00 92.69 99 GLU A O 1
ATOM 773 N N . LYS A 1 100 ? -17.012 -4.625 18.958 1.00 91.25 100 LYS A N 1
ATOM 774 C CA . LYS A 1 100 ? -16.742 -5.169 20.298 1.00 91.25 100 LYS A CA 1
ATOM 775 C C . LYS A 1 100 ? -16.423 -4.070 21.309 1.00 91.25 100 LYS A C 1
ATOM 777 O O . LYS A 1 100 ? -16.808 -4.208 22.469 1.00 91.25 100 LYS A O 1
ATOM 782 N N . ILE A 1 101 ? -15.717 -3.020 20.890 1.00 94.00 101 ILE A N 1
ATOM 783 C CA . ILE A 1 101 ? -15.434 -1.855 21.734 1.00 94.00 101 ILE A CA 1
ATOM 784 C C . ILE A 1 101 ? -16.740 -1.123 22.050 1.00 94.00 101 ILE A C 1
ATOM 786 O O . ILE A 1 101 ? -17.024 -0.922 23.225 1.00 94.00 101 ILE A O 1
ATOM 790 N N . ASP A 1 102 ? -17.573 -0.837 21.051 1.00 93.19 102 ASP A N 1
ATOM 791 C CA . ASP A 1 102 ? -18.851 -0.139 21.237 1.00 93.19 102 ASP A CA 1
ATOM 792 C C . ASP A 1 102 ? -19.776 -0.896 22.208 1.00 93.19 102 ASP A C 1
ATOM 794 O O . ASP A 1 102 ? -20.328 -0.315 23.144 1.00 93.19 102 ASP A O 1
ATOM 798 N N . LYS A 1 103 ? -19.885 -2.227 22.060 1.00 91.31 103 LYS A N 1
ATOM 799 C CA . LYS A 1 103 ? -20.647 -3.077 22.997 1.00 91.31 103 LYS A CA 1
ATOM 800 C C . LYS A 1 103 ? -20.083 -3.039 24.415 1.00 91.31 103 LYS A C 1
ATOM 802 O O . LYS A 1 103 ? -20.837 -3.083 25.387 1.00 91.31 103 LYS A O 1
ATOM 807 N N . LEU A 1 104 ? -18.758 -2.995 24.551 1.00 93.94 104 LEU A N 1
ATOM 808 C CA . LEU A 1 104 ? -18.112 -2.883 25.854 1.00 93.94 104 LEU A CA 1
ATOM 809 C C . LEU A 1 104 ? -18.395 -1.521 26.498 1.00 93.94 104 LEU A C 1
ATOM 811 O O . LEU A 1 104 ? -18.639 -1.475 27.701 1.00 93.94 104 LEU A O 1
ATOM 815 N N . GLU A 1 105 ? -18.389 -0.439 25.722 1.00 94.50 105 GLU A N 1
ATOM 816 C CA . GLU A 1 105 ? -18.739 0.899 26.206 1.00 94.50 105 GLU A CA 1
ATOM 817 C C . GLU A 1 105 ? -20.187 0.949 26.713 1.00 94.50 105 GLU A C 1
ATOM 819 O O . GLU A 1 105 ? -20.417 1.362 27.852 1.00 94.50 105 GLU A O 1
ATOM 824 N N . GLU A 1 106 ? -21.146 0.422 25.944 1.00 92.88 106 GLU A N 1
ATOM 825 C CA . GLU A 1 106 ? -22.550 0.325 26.370 1.00 92.88 106 GLU A CA 1
ATOM 826 C C . GLU A 1 106 ? -22.698 -0.508 27.653 1.00 92.88 106 GLU A C 1
ATOM 828 O O . GLU A 1 106 ? -23.393 -0.120 28.596 1.00 92.88 106 GLU A O 1
ATOM 833 N N . PHE A 1 107 ? -21.999 -1.643 27.733 1.00 92.88 107 PHE A N 1
ATOM 834 C CA . PHE A 1 107 ? -22.018 -2.479 28.927 1.00 92.88 107 PHE A CA 1
ATOM 835 C C . PHE A 1 107 ? -21.480 -1.739 30.161 1.00 92.88 107 PHE A C 1
ATOM 837 O O . PHE A 1 107 ? -22.049 -1.852 31.249 1.00 92.88 107 PHE A O 1
ATOM 844 N N . VAL A 1 108 ? -20.409 -0.954 30.015 1.00 94.81 108 VAL A N 1
ATOM 845 C CA . VAL A 1 108 ? -19.855 -0.142 31.110 1.00 94.81 108 VAL A CA 1
ATOM 846 C C . VAL A 1 108 ? -20.868 0.895 31.603 1.00 94.81 108 VAL A C 1
ATOM 848 O O . VAL A 1 108 ? -20.984 1.096 32.817 1.00 94.81 108 VAL A O 1
ATOM 851 N N . ASP A 1 109 ? -21.643 1.504 30.706 1.00 94.12 109 ASP A N 1
ATOM 852 C CA . ASP A 1 109 ? -22.713 2.428 31.089 1.00 94.12 109 ASP A CA 1
ATOM 853 C C . ASP A 1 109 ? -23.822 1.723 31.887 1.00 94.12 109 ASP A C 1
ATOM 855 O O . ASP A 1 109 ? -24.241 2.218 32.937 1.00 94.12 109 ASP A O 1
ATOM 859 N N . VAL A 1 110 ? -24.220 0.514 31.488 1.00 92.88 110 VAL A N 1
ATOM 860 C CA . VAL A 1 110 ? -25.196 -0.297 32.240 1.00 92.88 110 VAL A CA 1
ATOM 861 C C . VAL A 1 110 ? -24.669 -0.669 33.628 1.00 92.88 110 VAL A C 1
ATOM 863 O O . VAL A 1 110 ? -25.389 -0.558 34.626 1.00 92.88 110 VAL A O 1
ATOM 866 N N . VAL A 1 111 ? -23.398 -1.068 33.732 1.00 93.75 111 VAL A N 1
ATOM 867 C CA . VAL A 1 111 ? -22.747 -1.353 35.021 1.00 93.75 111 VAL A CA 1
ATOM 868 C C . VAL A 1 111 ? -22.791 -0.123 35.925 1.00 93.75 111 VAL A C 1
ATOM 870 O O . VAL A 1 111 ? -23.146 -0.231 37.103 1.00 93.75 111 VAL A O 1
ATOM 873 N N . LYS A 1 112 ? -22.471 1.054 35.382 1.00 94.06 112 LYS A N 1
ATOM 874 C CA . LYS A 1 112 ? -22.505 2.326 36.107 1.00 94.06 112 LYS A CA 1
ATOM 875 C C . LYS A 1 112 ? -23.906 2.641 36.636 1.00 94.06 112 LYS A C 1
ATOM 877 O O . LYS A 1 112 ? -24.032 3.02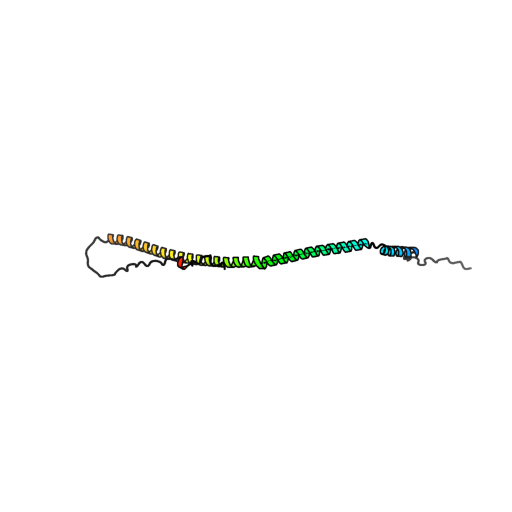4 37.800 1.00 94.06 112 LYS A O 1
ATOM 882 N N . GLU A 1 113 ? -24.953 2.438 35.838 1.00 93.25 113 GLU A N 1
ATOM 883 C CA . GLU A 1 113 ? -26.343 2.613 36.281 1.00 93.25 113 GLU A CA 1
ATOM 884 C C . GLU A 1 113 ? -26.731 1.631 37.397 1.00 93.25 113 GLU A C 1
ATOM 886 O O . GLU A 1 113 ? -27.312 2.035 38.409 1.00 93.25 113 GLU A O 1
ATOM 891 N N . CYS A 1 114 ? -26.368 0.350 37.266 1.00 92.19 114 CYS A N 1
ATOM 892 C CA . CYS A 1 114 ? -26.614 -0.662 38.297 1.00 92.19 114 CYS A CA 1
ATOM 893 C C . CYS A 1 114 ? -25.919 -0.324 39.626 1.00 92.19 114 CYS A C 1
ATOM 895 O O . CYS A 1 114 ? -26.512 -0.501 40.698 1.00 92.19 114 CYS A O 1
ATOM 897 N N . VAL A 1 115 ? -24.674 0.162 39.573 1.00 93.62 115 VAL A N 1
ATOM 898 C CA . VAL A 1 115 ? -23.921 0.592 40.760 1.00 93.62 115 VAL A CA 1
ATOM 899 C C . VAL A 1 115 ? -24.588 1.806 41.399 1.00 93.62 115 VAL A C 1
ATOM 901 O O . VAL A 1 115 ? -24.901 1.748 42.586 1.00 93.62 115 VAL A O 1
ATOM 904 N N . ALA A 1 116 ? -24.917 2.844 40.625 1.00 92.50 116 ALA A N 1
ATOM 905 C CA . ALA A 1 116 ? -25.597 4.036 41.137 1.00 92.50 116 ALA A CA 1
ATOM 906 C C . ALA A 1 116 ? -26.944 3.700 41.809 1.00 92.50 116 ALA A C 1
ATOM 908 O O . ALA A 1 116 ? -27.233 4.167 42.912 1.00 92.50 116 ALA A O 1
ATOM 909 N N . ALA A 1 117 ? -27.746 2.823 41.197 1.00 91.44 117 ALA A N 1
ATOM 910 C CA . ALA A 1 117 ? -29.010 2.362 41.774 1.00 91.44 117 ALA A CA 1
ATOM 911 C C . ALA A 1 117 ? -28.812 1.561 43.074 1.00 91.44 117 ALA A C 1
ATOM 913 O O . ALA A 1 117 ? -29.660 1.583 43.973 1.00 91.44 117 ALA A O 1
ATOM 914 N N . THR A 1 118 ? -27.704 0.827 43.181 1.00 91.12 118 THR A N 1
ATOM 915 C CA . THR A 1 118 ? -27.348 0.090 44.398 1.00 91.12 118 THR A CA 1
ATOM 916 C C . THR A 1 118 ? -26.898 1.048 45.500 1.00 91.12 118 THR A C 1
ATOM 918 O O . THR A 1 118 ? -27.388 0.941 46.624 1.00 91.12 118 THR A O 1
ATOM 921 N N . GLU A 1 119 ? -26.043 2.021 45.180 1.00 92.44 119 GLU A N 1
ATOM 922 C CA . GLU A 1 119 ? -25.596 3.073 46.100 1.00 92.44 119 GLU A CA 1
ATOM 923 C C . GLU A 1 119 ? -26.773 3.884 46.656 1.00 92.44 119 GLU A C 1
ATOM 925 O O . GLU A 1 119 ? -26.856 4.082 47.868 1.00 92.44 119 GLU A O 1
ATOM 930 N N . GLU A 1 120 ? -27.742 4.274 45.818 1.00 91.38 120 GLU A N 1
ATOM 931 C CA . GLU A 1 120 ? -28.949 4.987 46.260 1.00 91.38 120 GLU A CA 1
ATOM 932 C C . GLU A 1 120 ? -29.753 4.165 47.282 1.00 91.38 120 GLU A C 1
ATOM 934 O O . GLU A 1 120 ? -30.187 4.678 48.321 1.00 91.38 120 GLU A O 1
ATOM 939 N N . LYS A 1 121 ? -29.937 2.864 47.023 1.00 87.81 121 LYS A N 1
ATOM 940 C CA . LYS A 1 121 ? -30.652 1.968 47.944 1.00 87.81 121 LYS A CA 1
ATOM 941 C C . LYS A 1 121 ? -29.905 1.778 49.259 1.00 87.81 121 LYS A C 1
ATOM 943 O O . LYS A 1 121 ? -30.556 1.746 50.305 1.00 87.81 121 LYS A O 1
ATOM 948 N N . VAL A 1 122 ? -28.577 1.667 49.222 1.00 90.44 122 VAL A N 1
ATOM 949 C CA . VAL A 1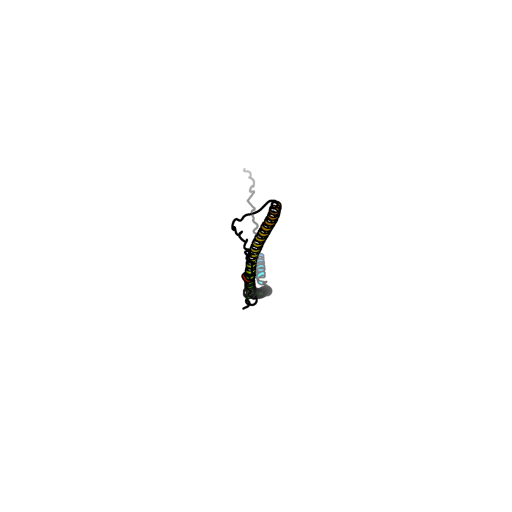 122 ? -27.742 1.581 50.429 1.00 90.44 122 VAL A CA 1
ATOM 950 C C . VAL A 1 122 ? -27.848 2.875 51.233 1.00 90.44 122 VAL A C 1
ATOM 952 O O . VAL A 1 122 ? -28.201 2.816 52.408 1.00 90.44 122 VAL A O 1
ATOM 955 N N . ALA A 1 123 ? -27.682 4.038 50.599 1.00 89.44 123 ALA A N 1
ATOM 956 C CA . ALA A 1 123 ? -27.811 5.339 51.255 1.00 89.44 123 ALA A CA 1
ATOM 957 C C . ALA A 1 123 ? -29.195 5.526 51.904 1.00 89.44 123 ALA A C 1
ATOM 959 O O . ALA A 1 123 ? -29.312 6.012 53.034 1.00 89.44 123 ALA A O 1
ATOM 960 N N . LYS A 1 124 ? -30.264 5.085 51.228 1.00 88.12 124 LYS A N 1
ATOM 961 C CA . LYS A 1 124 ? -31.621 5.089 51.788 1.00 88.12 124 LYS A CA 1
ATOM 962 C C . LYS A 1 124 ? -31.749 4.163 52.999 1.00 88.12 124 LYS A C 1
ATOM 964 O O . LYS A 1 124 ? -32.312 4.572 54.013 1.00 88.12 124 LYS A O 1
ATOM 969 N N . ALA A 1 125 ? -31.223 2.942 52.918 1.00 86.44 125 ALA A N 1
ATOM 970 C CA . ALA A 1 125 ? -31.256 1.989 54.025 1.00 86.44 125 ALA A CA 1
ATOM 971 C C . ALA A 1 125 ? -30.468 2.493 55.250 1.00 86.44 125 ALA A C 1
ATOM 973 O O . ALA A 1 125 ? -30.935 2.351 56.381 1.00 86.44 125 ALA A O 1
ATOM 974 N N . GLU A 1 126 ? -29.313 3.124 55.036 1.00 87.94 126 GLU A N 1
ATOM 975 C CA . GLU A 1 126 ? -28.511 3.752 56.091 1.00 87.94 126 GLU A CA 1
ATOM 976 C C . GLU A 1 126 ? -29.247 4.929 56.745 1.00 87.94 126 GLU A C 1
ATOM 978 O O . GLU A 1 126 ? -29.275 5.036 57.975 1.00 87.94 126 GLU A O 1
ATOM 983 N N . SER A 1 127 ? -29.903 5.777 55.944 1.00 86.06 127 SER A N 1
ATOM 984 C CA . SER A 1 127 ? -30.724 6.889 56.436 1.00 86.06 127 SER A CA 1
ATOM 985 C C . SER A 1 127 ? -31.908 6.404 57.277 1.00 86.06 127 SER A C 1
ATOM 987 O O . SER A 1 127 ? -32.127 6.891 58.394 1.00 86.06 127 SER A O 1
ATOM 989 N N . ASP A 1 128 ? -32.635 5.395 56.790 1.00 81.81 128 ASP A N 1
ATOM 990 C CA . ASP A 1 128 ? -33.759 4.789 57.502 1.00 81.81 128 ASP A CA 1
ATOM 991 C C . ASP A 1 128 ? -33.287 4.168 58.827 1.00 81.81 128 ASP A C 1
ATOM 993 O O . ASP A 1 128 ? -33.875 4.431 59.879 1.00 81.81 128 ASP A O 1
ATOM 997 N N . LEU A 1 129 ? -32.185 3.409 58.826 1.00 77.50 129 LEU A N 1
ATOM 998 C CA . LEU A 1 129 ? -31.635 2.798 60.039 1.00 77.50 129 LEU A CA 1
ATOM 999 C C . LEU A 1 129 ? -31.153 3.846 61.057 1.00 77.50 129 LEU A C 1
ATOM 1001 O O . LEU A 1 129 ? -31.445 3.724 62.251 1.00 77.50 129 LEU A O 1
ATOM 1005 N N . GLY A 1 130 ? -30.458 4.895 60.606 1.00 68.62 130 GLY A N 1
ATOM 1006 C CA . GLY A 1 130 ? -30.006 6.003 61.453 1.00 68.62 130 GLY A CA 1
ATOM 1007 C C . GLY A 1 130 ? -31.170 6.779 62.078 1.00 68.62 130 GLY A C 1
ATOM 1008 O O . GLY A 1 130 ? -31.144 7.112 63.269 1.00 68.62 130 GLY A O 1
ATOM 1009 N N . THR A 1 131 ? -32.238 6.990 61.308 1.00 63.00 131 THR A N 1
ATOM 1010 C CA . THR A 1 131 ? -33.472 7.643 61.766 1.00 63.00 131 THR A CA 1
ATOM 1011 C C . THR A 1 131 ? -34.213 6.777 62.781 1.00 63.00 131 THR A C 1
ATOM 1013 O O . THR A 1 131 ? -34.613 7.268 63.840 1.00 63.00 131 THR A O 1
ATOM 1016 N N . VAL A 1 132 ? -34.343 5.473 62.516 1.00 61.16 132 VAL A N 1
ATOM 1017 C CA . VAL A 1 132 ? -34.972 4.522 63.439 1.00 61.16 132 VAL A CA 1
ATOM 1018 C C . VAL A 1 132 ? -34.179 4.460 64.743 1.00 61.16 132 VAL A C 1
ATOM 1020 O O . VAL A 1 132 ? -34.771 4.647 65.802 1.00 61.16 132 VAL A O 1
ATOM 1023 N N . GLY A 1 133 ? -32.849 4.330 64.690 1.00 60.19 133 GLY A N 1
ATOM 1024 C CA . GLY A 1 133 ? -31.958 4.349 65.857 1.00 60.19 133 GLY A CA 1
ATOM 1025 C C . GLY A 1 133 ? -32.060 5.627 66.704 1.00 60.19 133 GLY A C 1
ATOM 1026 O O . GLY A 1 133 ? -32.006 5.569 67.937 1.00 60.19 133 GLY A O 1
ATOM 1027 N N . GLY A 1 134 ? 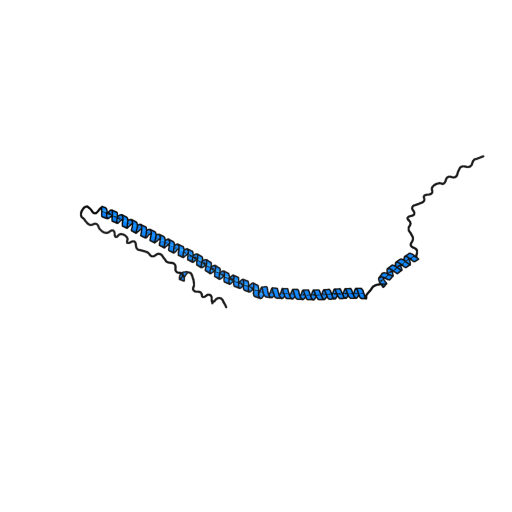-32.250 6.786 66.066 1.00 60.12 134 GLY A N 1
ATOM 1028 C CA . GLY A 1 134 ? -32.497 8.063 66.742 1.00 60.12 134 GLY A CA 1
ATOM 1029 C C . GLY A 1 134 ? -33.884 8.154 67.388 1.00 60.12 134 GLY A C 1
ATOM 1030 O O . GLY A 1 134 ? -34.017 8.665 68.503 1.00 60.12 134 GLY A O 1
ATOM 1031 N N . LEU A 1 135 ? -34.913 7.614 66.731 1.00 59.84 135 LEU A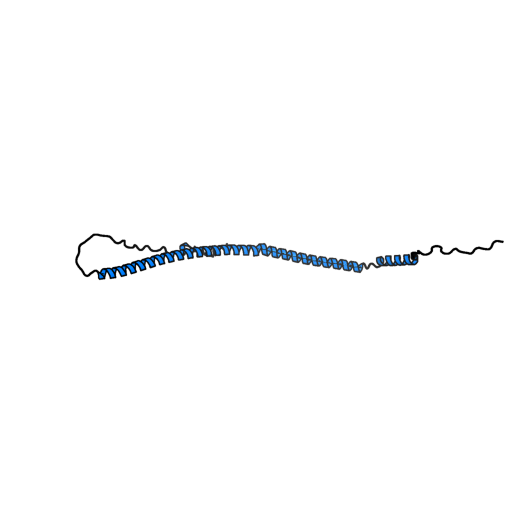 N 1
ATOM 1032 C CA . LEU A 1 135 ? -36.285 7.585 67.238 1.00 59.84 135 LEU A CA 1
ATOM 1033 C C . LEU A 1 135 ? -36.447 6.627 68.422 1.00 59.84 135 LEU A C 1
ATOM 1035 O O . LEU A 1 135 ? -37.086 7.009 69.399 1.00 59.84 135 LEU A O 1
ATOM 1039 N N . VAL A 1 136 ? -35.828 5.437 68.417 1.00 61.81 136 VAL A N 1
ATOM 1040 C CA . VAL A 1 136 ? -35.895 4.535 69.588 1.00 61.81 136 VAL A CA 1
ATOM 1041 C C . VAL A 1 136 ? -35.262 5.173 70.823 1.00 61.81 136 VAL A C 1
ATOM 1043 O O . VAL A 1 136 ? -35.839 5.079 71.902 1.00 61.81 136 VAL A O 1
ATOM 1046 N N . LYS A 1 137 ? -34.139 5.894 70.676 1.00 60.41 137 LYS A N 1
ATOM 1047 C CA . LYS A 1 137 ? -33.525 6.648 71.788 1.00 60.41 137 LYS A CA 1
ATOM 1048 C C . LYS A 1 137 ? -34.435 7.763 72.312 1.00 60.41 137 LYS A C 1
ATOM 1050 O O . LYS A 1 137 ? -34.428 8.041 73.507 1.00 60.41 137 LYS A O 1
ATOM 1055 N N . LYS A 1 138 ? -35.226 8.395 71.436 1.00 60.09 138 LYS A N 1
ATOM 1056 C CA . LYS A 1 138 ? -36.227 9.391 71.840 1.00 60.09 138 LYS A CA 1
ATOM 1057 C C . LYS A 1 138 ? -37.506 8.778 72.399 1.00 60.09 138 LYS A C 1
ATOM 1059 O O . LYS A 1 138 ? -38.205 9.469 73.113 1.00 60.09 138 LYS A O 1
ATOM 1064 N N . LEU A 1 139 ? -37.846 7.525 72.114 1.00 60.81 139 LEU A N 1
ATOM 1065 C CA . LEU A 1 139 ? -39.029 6.881 72.695 1.00 60.81 139 LEU A CA 1
ATOM 1066 C C . LEU A 1 139 ? -38.719 6.257 74.060 1.00 60.81 139 LEU A C 1
ATOM 1068 O O . LEU A 1 139 ? -39.553 6.325 74.962 1.00 60.81 139 LEU A O 1
ATOM 1072 N N . THR A 1 140 ? -37.506 5.740 74.271 1.00 58.72 140 THR A N 1
ATOM 1073 C CA . THR A 1 140 ? -37.076 5.247 75.590 1.00 58.72 140 THR A CA 1
ATOM 1074 C C . THR A 1 140 ? -36.943 6.365 76.625 1.00 58.72 140 THR A C 1
ATOM 1076 O O . THR A 1 140 ? -37.184 6.116 77.804 1.00 58.72 140 THR A O 1
ATOM 1079 N N . SER A 1 141 ? -36.669 7.609 76.214 1.00 57.38 141 SER A N 1
ATOM 1080 C CA . SER A 1 141 ? -36.648 8.760 77.128 1.00 57.38 141 SER A CA 1
ATOM 1081 C C . SER A 1 141 ? -38.039 9.236 77.581 1.00 57.38 141 SER A C 1
ATOM 1083 O O . SER A 1 141 ? -38.131 9.965 78.566 1.00 57.38 141 SER A O 1
ATOM 1085 N N . PHE A 1 142 ? -39.125 8.808 76.923 1.00 57.56 142 PHE A N 1
ATOM 1086 C CA . PHE A 1 142 ? -40.505 9.149 77.308 1.00 57.56 142 PHE A CA 1
ATOM 1087 C C . PHE A 1 142 ? -41.235 8.022 78.056 1.00 57.56 142 PHE A C 1
ATOM 1089 O O . PHE A 1 142 ? -42.314 8.249 78.608 1.00 57.56 142 PHE A O 1
ATOM 1096 N N . VAL A 1 143 ? -40.648 6.826 78.175 1.00 55.00 143 VAL A N 1
ATOM 1097 C CA . VAL A 1 143 ? -41.206 5.726 78.982 1.00 55.00 143 VAL A CA 1
ATOM 1098 C C . VAL A 1 143 ? -40.767 5.875 80.441 1.00 55.00 143 VAL A C 1
ATOM 1100 O O . VAL A 1 143 ? -40.011 5.101 81.016 1.00 55.00 143 VAL A O 1
ATOM 1103 N N . SER A 1 144 ? -41.279 6.931 81.061 1.00 55.12 144 SER A N 1
ATOM 1104 C CA . SER A 1 144 ? -41.391 7.085 82.510 1.00 55.12 144 SER A CA 1
ATOM 1105 C C . SER A 1 144 ? -42.638 7.910 82.810 1.00 55.12 144 SER A C 1
ATOM 1107 O O . SER A 1 144 ? -42.529 9.019 83.322 1.00 55.12 144 SER A O 1
ATOM 1109 N N . LYS A 1 145 ? -43.824 7.389 82.439 1.00 52.94 145 LYS A N 1
ATOM 1110 C CA . LYS A 1 145 ? -45.128 7.579 83.125 1.00 52.94 145 LYS A CA 1
ATOM 1111 C C . LYS A 1 145 ? -46.301 6.900 82.370 1.00 52.94 145 LYS A C 1
ATOM 1113 O O . LYS A 1 145 ? -46.684 7.331 81.297 1.00 52.94 145 LYS A O 1
ATOM 1118 N N . LYS A 1 146 ? -46.890 5.895 83.045 1.00 44.38 146 LYS A N 1
ATOM 1119 C CA . LYS A 1 146 ? -48.295 5.392 83.074 1.00 44.38 146 LYS A CA 1
ATOM 1120 C C . LYS A 1 146 ? -49.028 4.824 81.818 1.00 44.38 146 LYS A C 1
ATOM 1122 O O . LYS A 1 146 ? -49.258 5.507 80.839 1.00 44.38 146 LYS A O 1
ATOM 1127 N N . LYS A 1 147 ? -49.496 3.571 82.018 1.00 40.97 147 LYS A N 1
ATOM 1128 C CA . LYS A 1 147 ? -50.714 2.796 81.615 1.00 40.97 147 LYS A CA 1
ATOM 1129 C C . LYS A 1 147 ? -51.602 3.190 80.390 1.00 40.97 147 LYS A C 1
ATOM 1131 O O . LYS A 1 147 ? -52.098 4.302 80.319 1.00 40.97 147 LYS A O 1
ATOM 1136 N N . SER A 1 148 ? -51.871 2.143 79.574 1.00 39.75 148 SER A N 1
ATOM 1137 C CA . SER A 1 148 ? -52.874 1.807 78.500 1.00 39.75 148 SER A CA 1
ATOM 1138 C C . SER A 1 148 ? -54.273 2.492 78.493 1.00 39.75 148 SER A C 1
ATOM 1140 O O . SER A 1 148 ? -54.654 2.959 79.566 1.00 39.75 148 SER A O 1
ATOM 1142 N N . PRO A 1 149 ? -55.104 2.457 77.397 1.00 50.41 149 PRO A N 1
ATOM 1143 C CA . PRO A 1 149 ? -55.281 1.331 76.443 1.00 50.41 149 PRO A CA 1
ATOM 1144 C C . PRO A 1 149 ? -55.443 1.607 74.919 1.00 50.41 149 PRO A C 1
ATOM 1146 O O . PRO A 1 149 ? -55.881 2.662 74.484 1.00 50.41 149 PRO A O 1
ATOM 1149 N N . ILE A 1 150 ? -55.098 0.558 74.151 1.00 45.44 150 ILE A N 1
ATOM 1150 C CA . ILE A 1 150 ? -55.586 0.062 72.838 1.00 45.44 150 ILE A CA 1
ATOM 1151 C C . ILE A 1 150 ? -56.150 1.086 71.828 1.00 45.44 150 ILE A C 1
ATOM 1153 O O . ILE A 1 150 ? -57.283 1.540 71.957 1.00 45.44 150 ILE A O 1
ATOM 1157 N N . GLN A 1 151 ? -55.441 1.259 70.701 1.00 41.78 151 GLN A N 1
ATOM 1158 C CA . GLN A 1 151 ? -56.059 1.602 69.415 1.00 41.78 151 GLN A CA 1
ATOM 1159 C C . GLN A 1 151 ? -55.364 0.872 68.255 1.00 41.78 151 GLN A C 1
ATOM 1161 O O . GLN A 1 151 ? -54.147 0.697 68.217 1.00 41.78 151 GLN A O 1
ATOM 1166 N N . SER A 1 152 ? -56.198 0.368 67.355 1.00 35.88 152 SER A N 1
ATOM 1167 C CA . SER A 1 152 ? -55.929 -0.585 66.286 1.00 35.88 152 SER A CA 1
ATOM 1168 C C . SER A 1 152 ? -55.046 -0.045 65.157 1.00 35.88 152 SER A C 1
ATOM 1170 O O . SER A 1 152 ? -55.390 0.932 64.502 1.00 35.88 152 SER A O 1
ATOM 1172 N N . GLY A 1 153 ? -53.975 -0.788 64.867 1.00 45.03 153 GLY A N 1
ATOM 1173 C CA . GLY A 1 153 ? -53.598 -1.203 63.515 1.00 45.03 153 GLY A CA 1
ATOM 1174 C C . GLY A 1 153 ? -53.404 -0.127 62.448 1.00 45.03 153 GLY A C 1
ATOM 1175 O O . GLY A 1 153 ? -54.161 -0.089 61.487 1.00 45.03 153 GLY A O 1
ATOM 1176 N N . SER A 1 154 ? -52.292 0.604 62.508 1.00 41.38 154 SER A N 1
ATOM 1177 C CA . SER A 1 154 ? -51.574 0.946 61.276 1.00 41.38 154 SER A CA 1
ATOM 1178 C C . SER A 1 154 ? -50.411 -0.031 61.163 1.00 41.38 154 SER A C 1
ATOM 1180 O O . SER A 1 154 ? -49.406 0.097 61.863 1.00 41.38 154 SER A O 1
ATOM 1182 N N . ARG A 1 155 ? -50.579 -1.084 60.349 1.00 42.97 155 ARG A N 1
ATOM 1183 C CA . ARG A 1 155 ? -49.445 -1.899 59.901 1.00 42.97 155 ARG A CA 1
ATOM 1184 C C . ARG A 1 155 ? -48.516 -0.936 59.175 1.00 42.97 155 ARG A C 1
ATOM 1186 O O . ARG A 1 155 ? -48.811 -0.548 58.047 1.00 42.97 155 ARG A O 1
ATOM 1193 N N . GLY A 1 156 ? -47.434 -0.531 59.840 1.00 44.62 156 GLY A N 1
ATOM 1194 C CA . GLY A 1 156 ? -46.337 0.167 59.189 1.00 44.62 156 GLY A CA 1
ATOM 1195 C C . GLY A 1 156 ? -45.999 -0.610 57.927 1.00 44.62 156 GLY A C 1
ATOM 1196 O O . GLY A 1 156 ? -45.823 -1.831 57.997 1.00 44.62 156 GLY A O 1
ATOM 1197 N N . LYS A 1 157 ? -46.030 0.073 56.777 1.00 53.31 157 LYS A N 1
ATOM 1198 C CA . LYS A 1 157 ? -45.587 -0.492 55.506 1.00 53.31 157 LYS A CA 1
ATOM 1199 C C . LYS A 1 157 ? -44.236 -1.137 55.789 1.00 53.31 157 LYS A C 1
ATOM 1201 O O . LYS A 1 157 ? -43.287 -0.439 56.133 1.00 53.31 157 LYS A O 1
ATOM 1206 N N . LYS A 1 158 ? -44.178 -2.469 55.754 1.00 55.00 158 LYS A N 1
ATOM 1207 C CA . LYS A 1 158 ? -42.895 -3.160 55.738 1.00 55.00 158 LYS A CA 1
ATOM 1208 C C . LYS A 1 158 ? -42.211 -2.608 54.496 1.00 55.00 158 LYS A C 1
ATOM 1210 O O . LYS A 1 158 ? -42.787 -2.725 53.417 1.00 55.00 158 LYS A O 1
ATOM 1215 N N . ASN A 1 159 ? -41.087 -1.918 54.666 1.00 61.34 159 ASN A N 1
ATOM 1216 C CA . ASN A 1 159 ? -40.256 -1.518 53.542 1.00 61.34 159 ASN A CA 1
ATOM 1217 C C . ASN A 1 159 ? -39.836 -2.823 52.864 1.00 61.34 159 ASN A C 1
ATOM 1219 O O . ASN A 1 159 ? -38.972 -3.541 53.360 1.00 61.34 159 ASN A O 1
ATOM 1223 N N . GLU A 1 160 ? -40.568 -3.198 51.821 1.00 74.94 160 GLU A N 1
ATOM 1224 C CA . GLU A 1 160 ? -40.301 -4.394 51.047 1.00 74.94 160 GLU A CA 1
ATOM 1225 C C . GLU A 1 160 ? -39.022 -4.128 50.265 1.00 74.94 160 GLU A C 1
ATOM 1227 O O . GLU A 1 160 ? -38.933 -3.177 49.485 1.00 74.94 160 GLU A O 1
ATOM 1232 N N . PHE A 1 161 ? -37.989 -4.909 50.565 1.00 76.50 161 PHE A N 1
ATOM 1233 C CA . PHE A 1 161 ? -36.725 -4.813 49.863 1.00 76.50 161 PHE A CA 1
ATOM 1234 C C . PHE A 1 161 ? -36.921 -5.342 48.445 1.00 76.50 161 PHE A C 1
ATOM 1236 O O . PHE A 1 161 ? -37.176 -6.529 48.254 1.00 76.50 161 PHE A O 1
ATOM 1243 N N . ILE A 1 162 ? -36.796 -4.454 47.460 1.00 77.88 162 ILE A N 1
ATOM 1244 C CA . ILE A 1 162 ? -36.789 -4.816 46.044 1.00 77.88 162 ILE A CA 1
ATOM 1245 C C . ILE A 1 162 ? -35.325 -4.819 45.584 1.00 77.88 162 ILE A C 1
ATOM 1247 O O . ILE A 1 162 ? -34.714 -3.739 45.526 1.00 77.88 162 ILE A O 1
ATOM 1251 N N . PRO A 1 163 ? -34.747 -5.990 45.257 1.00 78.12 163 PRO A N 1
ATOM 1252 C CA . PRO A 1 163 ? -33.373 -6.087 44.777 1.00 78.12 163 PRO A CA 1
ATOM 1253 C C . PRO A 1 163 ? -33.143 -5.182 43.553 1.00 78.12 163 PRO A C 1
ATOM 1255 O O . PRO A 1 163 ? -34.031 -5.062 42.706 1.00 78.12 163 PRO A O 1
ATOM 1258 N N . PRO A 1 164 ? -32.006 -4.470 43.453 1.00 78.69 164 PRO A N 1
ATOM 1259 C CA . PRO A 1 164 ? -31.630 -3.806 42.207 1.00 78.69 164 PRO A CA 1
ATOM 1260 C C . PRO A 1 164 ? -31.388 -4.847 41.108 1.00 78.69 164 PRO A C 1
ATOM 1262 O O . PRO A 1 164 ? -30.910 -5.945 41.388 1.00 78.69 164 PRO A O 1
ATOM 1265 N N . LYS A 1 165 ? -31.743 -4.504 39.864 1.00 79.44 165 LYS A N 1
ATOM 1266 C CA . LYS A 1 165 ? -31.395 -5.325 38.701 1.00 79.44 165 LYS A CA 1
ATOM 1267 C C . LYS A 1 165 ? -29.871 -5.302 38.568 1.00 79.44 165 LYS A C 1
ATOM 1269 O O . LYS A 1 165 ? -29.287 -4.222 38.515 1.00 79.44 165 LYS A O 1
ATOM 1274 N N . ILE A 1 166 ? -29.252 -6.478 38.567 1.00 83.94 166 ILE A N 1
ATOM 1275 C CA . ILE A 1 166 ? -27.808 -6.644 38.388 1.00 83.94 166 ILE A CA 1
ATOM 1276 C C . ILE A 1 166 ? -27.564 -6.935 36.909 1.00 83.94 166 ILE A C 1
ATOM 1278 O O . ILE A 1 166 ? -28.341 -7.664 36.291 1.00 83.94 166 ILE A O 1
ATOM 1282 N N . PHE A 1 167 ? -26.526 -6.328 36.345 1.00 84.06 167 PHE A N 1
ATOM 1283 C CA . PHE A 1 167 ? -26.100 -6.581 34.974 1.00 84.06 167 PHE A CA 1
ATOM 1284 C C . PHE A 1 167 ? -25.583 -8.021 34.822 1.00 84.06 167 PHE A C 1
ATOM 1286 O O . PHE A 1 167 ? -25.009 -8.584 35.756 1.00 84.06 167 PHE A O 1
ATOM 1293 N N . SER A 1 168 ? -25.764 -8.607 33.640 1.00 84.50 168 SER A N 1
ATOM 1294 C CA . SER A 1 168 ? -25.199 -9.909 33.278 1.00 84.50 168 SER A CA 1
ATOM 1295 C C . SER A 1 168 ? -24.313 -9.748 32.053 1.00 84.50 168 SER A C 1
ATOM 1297 O O . SER A 1 168 ? -24.735 -9.162 31.064 1.00 84.50 168 SER A O 1
ATOM 1299 N N . THR A 1 169 ? -23.094 -10.280 32.095 1.00 82.81 169 THR A N 1
ATOM 1300 C CA . THR A 1 169 ? -22.186 -10.278 30.936 1.00 82.81 169 THR A CA 1
ATOM 1301 C C . THR A 1 169 ? -22.701 -11.161 29.802 1.00 82.81 169 THR A C 1
ATOM 1303 O O . THR A 1 169 ? -22.422 -10.887 28.641 1.00 82.81 169 THR A O 1
ATOM 1306 N N . GLU A 1 170 ? -23.480 -12.193 30.137 1.00 81.25 170 GLU A N 1
ATOM 1307 C CA . GLU A 1 170 ? -24.082 -13.132 29.182 1.00 81.25 170 GLU A CA 1
ATOM 1308 C C . GLU A 1 170 ? -25.170 -12.469 28.321 1.00 81.25 170 GLU A C 1
ATOM 1310 O O . GLU A 1 170 ? -25.461 -12.940 27.230 1.00 81.25 170 GLU A O 1
ATOM 1315 N N . GLU A 1 171 ? -25.766 -11.365 28.793 1.00 77.94 171 GLU A N 1
ATOM 1316 C CA . GLU A 1 171 ? -26.771 -10.601 28.038 1.00 77.94 171 GLU A CA 1
ATOM 1317 C C . GLU A 1 171 ? -26.140 -9.633 27.016 1.00 77.94 171 GLU A C 1
ATOM 1319 O O . GLU A 1 171 ? -26.849 -9.138 26.144 1.00 77.94 171 GLU A O 1
ATOM 1324 N N . PHE A 1 172 ? -24.831 -9.355 27.118 1.00 73.75 172 PHE A N 1
ATOM 1325 C CA . PHE A 1 172 ? -24.139 -8.319 26.329 1.00 73.75 172 PHE A CA 1
ATOM 1326 C C . PHE A 1 172 ? -23.047 -8.864 25.402 1.00 73.75 172 PHE A C 1
ATOM 1328 O O . PHE A 1 172 ? -22.790 -8.285 24.345 1.00 73.75 172 PHE A O 1
ATOM 1335 N N . PHE A 1 173 ? -22.406 -9.975 25.767 1.00 81.06 173 PHE A N 1
ATOM 1336 C CA . PHE A 1 173 ? -21.363 -10.598 24.958 1.00 81.06 173 PHE A CA 1
ATOM 1337 C C . PHE A 1 173 ? -21.802 -11.996 24.522 1.00 81.06 173 PHE A C 1
ATOM 1339 O O . PHE A 1 173 ? -21.838 -12.920 25.332 1.00 81.06 173 PHE A O 1
ATOM 1346 N N . ASP A 1 174 ? -22.085 -12.166 23.229 1.00 73.19 174 ASP A N 1
ATOM 1347 C CA . ASP A 1 174 ? -22.251 -13.496 22.647 1.00 73.19 174 ASP A CA 1
ATOM 1348 C C . ASP A 1 174 ? -20.921 -14.261 22.729 1.00 73.19 174 ASP A C 1
ATOM 1350 O O . ASP A 1 174 ? -19.869 -13.750 22.332 1.00 73.19 174 ASP A O 1
ATOM 1354 N N . HIS A 1 175 ? -20.963 -15.516 23.185 1.00 61.00 175 HIS A N 1
ATOM 1355 C CA . HIS A 1 175 ? -19.848 -16.465 23.091 1.00 61.00 175 HIS A CA 1
ATOM 1356 C C . HIS A 1 175 ? -19.648 -16.936 21.638 1.00 61.00 175 HIS A C 1
ATOM 1358 O O . HIS A 1 175 ? -19.654 -18.131 21.352 1.00 61.00 175 HIS A O 1
ATOM 1364 N N . ALA A 1 176 ? -19.535 -16.010 20.690 1.00 53.66 176 ALA A N 1
ATOM 1365 C CA . ALA A 1 176 ? -19.136 -16.350 19.336 1.00 53.66 176 ALA A CA 1
ATOM 1366 C C . ALA A 1 176 ? -17.620 -16.580 19.337 1.00 53.66 176 ALA A C 1
ATOM 1368 O O . ALA A 1 176 ? -16.832 -15.636 19.446 1.00 53.66 176 ALA A O 1
ATOM 1369 N N . ASP A 1 177 ? -17.235 -17.856 19.271 1.00 50.44 177 ASP A N 1
ATOM 1370 C CA . ASP A 1 177 ? -15.854 -18.300 19.113 1.00 50.44 177 ASP A CA 1
ATOM 1371 C C . ASP A 1 177 ? -15.175 -17.535 17.962 1.00 50.44 177 ASP A C 1
ATOM 1373 O O . ASP A 1 177 ? -15.705 -17.499 16.846 1.00 50.44 177 ASP A O 1
ATOM 1377 N N . PRO A 1 178 ? -13.982 -16.958 18.176 1.00 53.97 178 PRO A N 1
ATOM 1378 C CA . PRO A 1 178 ? -13.250 -16.246 17.132 1.00 53.97 178 PRO A CA 1
ATOM 1379 C C . PRO A 1 178 ? -12.733 -17.148 15.990 1.00 53.97 178 PRO A C 1
ATOM 1381 O O . PRO A 1 178 ? -12.092 -16.641 15.075 1.00 53.97 178 PRO A O 1
ATOM 1384 N N . GLU A 1 179 ? -13.009 -18.458 15.997 1.00 48.06 179 GLU A N 1
ATOM 1385 C CA . GLU A 1 179 ? -12.539 -19.409 14.974 1.00 48.06 179 GLU A CA 1
ATOM 1386 C C . GLU A 1 179 ? -13.456 -19.560 13.742 1.00 48.06 179 GLU A C 1
ATOM 1388 O O . GLU A 1 179 ? -13.070 -20.228 12.787 1.00 48.06 179 GLU A O 1
ATOM 1393 N N . GLN A 1 180 ? -14.642 -18.940 13.695 1.00 46.94 180 GLN A N 1
ATOM 1394 C CA . GLN A 1 180 ? -15.577 -19.128 12.564 1.00 46.94 180 GLN A CA 1
ATOM 1395 C C . GLN A 1 180 ? -15.495 -18.084 11.439 1.00 46.94 180 GLN A C 1
ATOM 1397 O O . GLN A 1 180 ? -16.303 -18.135 10.515 1.00 46.94 180 GLN A O 1
ATOM 1402 N N . LEU A 1 181 ? -14.510 -17.180 11.449 1.00 45.72 181 LEU A N 1
ATOM 1403 C CA . LEU A 1 181 ? -14.319 -16.193 10.374 1.00 45.72 181 LEU A CA 1
ATOM 1404 C C . LEU A 1 181 ? -13.067 -16.457 9.518 1.00 45.72 181 LEU A C 1
ATOM 1406 O O . LEU A 1 181 ? -12.389 -15.529 9.086 1.00 45.72 181 LEU A O 1
ATOM 1410 N N . VAL A 1 182 ? -12.743 -17.732 9.290 1.00 43.34 182 VAL A N 1
ATOM 1411 C CA . VAL A 1 182 ? -11.746 -18.157 8.295 1.00 43.34 182 VAL A CA 1
ATOM 1412 C C . VAL A 1 182 ? -12.375 -19.241 7.416 1.00 43.34 182 VAL A C 1
ATOM 1414 O O . VAL A 1 182 ? -12.141 -20.433 7.610 1.00 43.34 182 VAL A O 1
ATOM 1417 N N . ALA A 1 183 ? -13.225 -18.827 6.480 1.00 38.47 183 ALA A N 1
ATOM 1418 C CA . ALA A 1 183 ? -13.673 -19.639 5.351 1.00 38.47 183 ALA A CA 1
ATOM 1419 C C . ALA A 1 183 ? -13.888 -18.745 4.129 1.00 38.47 183 ALA A C 1
ATOM 1421 O O . ALA A 1 183 ? -14.510 -17.672 4.299 1.00 38.47 183 ALA A O 1
#